Protein AF-A5UU50-F1 (afdb_monomer_lite)

Structure (mmCIF, N/CA/C/O backbone):
data_AF-A5UU50-F1
#
_entry.id   AF-A5UU50-F1
#
loop_
_atom_site.group_PDB
_atom_site.id
_atom_site.type_symbol
_atom_site.label_atom_id
_atom_site.label_alt_id
_atom_site.label_comp_id
_atom_site.label_asym_id
_atom_site.label_entity_id
_atom_site.label_seq_id
_atom_site.pdbx_PDB_ins_code
_atom_site.Cartn_x
_atom_site.Cartn_y
_atom_site.Cartn_z
_atom_site.occupancy
_atom_site.B_iso_or_equiv
_atom_site.auth_seq_id
_atom_site.auth_comp_id
_atom_site.auth_asym_id
_atom_site.auth_atom_id
_atom_site.pdbx_PDB_model_num
ATOM 1 N N . MET A 1 1 ? -4.226 19.610 -9.002 1.00 47.69 1 MET A N 1
ATOM 2 C CA . MET A 1 1 ? -4.599 18.577 -8.006 1.00 47.69 1 MET A CA 1
ATOM 3 C C . MET A 1 1 ? -3.386 17.763 -7.522 1.00 47.69 1 MET A C 1
ATOM 5 O O . MET A 1 1 ? -3.369 16.549 -7.645 1.00 47.69 1 MET A O 1
ATOM 9 N N . THR A 1 2 ? -2.372 18.403 -6.927 1.00 53.00 2 THR A N 1
ATOM 10 C CA . THR A 1 2 ? -1.219 17.713 -6.297 1.00 53.00 2 THR A CA 1
ATOM 11 C C . THR A 1 2 ? -0.749 18.487 -5.065 1.00 53.00 2 THR A C 1
ATOM 13 O O . THR A 1 2 ? 0.390 18.931 -4.997 1.00 53.00 2 THR A O 1
ATOM 16 N N . SER A 1 3 ? -1.652 18.696 -4.104 1.00 73.50 3 SER A N 1
ATOM 17 C CA . SER A 1 3 ? -1.297 19.278 -2.800 1.00 73.50 3 SER A CA 1
ATOM 18 C C . SER A 1 3 ? -0.985 18.212 -1.746 1.00 73.50 3 SER A C 1
ATOM 20 O O . SER A 1 3 ? -0.607 18.557 -0.632 1.00 73.50 3 SER A O 1
ATOM 22 N N . ASN A 1 4 ? -1.161 16.922 -2.062 1.00 89.38 4 ASN A N 1
ATOM 23 C CA . ASN A 1 4 ? -0.906 15.857 -1.101 1.00 89.38 4 ASN A CA 1
ATOM 24 C C . ASN A 1 4 ? 0.617 15.618 -0.977 1.00 89.38 4 ASN A C 1
ATOM 26 O O . ASN A 1 4 ? 1.258 15.295 -1.990 1.00 89.38 4 ASN A O 1
ATOM 30 N N . PRO A 1 5 ? 1.210 15.769 0.224 1.00 92.75 5 PRO A N 1
ATOM 31 C CA . PRO A 1 5 ? 2.653 15.630 0.413 1.00 92.75 5 PRO A CA 1
ATOM 32 C C . PRO A 1 5 ? 3.184 14.238 0.054 1.00 92.75 5 PRO A C 1
ATOM 34 O O . PRO A 1 5 ? 4.246 14.144 -0.564 1.00 92.75 5 PRO A O 1
ATOM 37 N N . LEU A 1 6 ? 2.425 13.170 0.333 1.00 94.62 6 LEU A N 1
ATOM 38 C CA . LEU A 1 6 ? 2.819 11.807 -0.033 1.00 94.62 6 LEU A CA 1
ATOM 39 C C . LEU A 1 6 ? 2.882 11.638 -1.553 1.00 94.62 6 LEU A C 1
ATOM 41 O O . LEU A 1 6 ? 3.807 11.024 -2.074 1.00 94.62 6 LEU A O 1
ATOM 45 N N . PHE A 1 7 ? 1.926 12.204 -2.288 1.00 93.88 7 PHE A N 1
ATOM 46 C CA . PHE A 1 7 ? 1.870 12.047 -3.745 1.00 93.88 7 PHE A CA 1
ATOM 47 C C . PHE A 1 7 ? 3.082 12.724 -4.391 1.00 93.88 7 PHE A C 1
ATOM 49 O O . PHE A 1 7 ? 3.700 12.182 -5.307 1.00 93.88 7 PHE A O 1
ATOM 56 N N . SER A 1 8 ? 3.464 13.891 -3.864 1.00 93.44 8 SER A N 1
ATOM 57 C CA . SER A 1 8 ? 4.684 14.592 -4.270 1.00 93.44 8 SER A CA 1
ATOM 58 C C . SER A 1 8 ? 5.943 13.799 -3.918 1.00 93.44 8 SER A C 1
ATOM 60 O O . SER A 1 8 ? 6.880 13.752 -4.714 1.00 93.44 8 SER A O 1
ATOM 62 N N . HIS A 1 9 ? 5.965 13.161 -2.748 1.00 94.56 9 HIS A N 1
ATOM 63 C CA . HIS A 1 9 ? 7.065 12.312 -2.300 1.00 94.56 9 HIS A CA 1
ATOM 64 C C . HIS A 1 9 ? 7.249 11.081 -3.196 1.00 94.56 9 HIS A C 1
ATOM 66 O O . HIS A 1 9 ? 8.340 10.864 -3.722 1.00 94.56 9 HIS A O 1
ATOM 72 N N . VAL A 1 10 ? 6.171 10.339 -3.468 1.00 94.56 10 VAL A N 1
ATOM 73 C CA . VAL A 1 10 ? 6.174 9.170 -4.363 1.00 94.56 10 VAL A CA 1
ATOM 74 C C . VAL A 1 10 ? 6.606 9.566 -5.770 1.00 94.56 10 VAL A C 1
ATOM 76 O O . VAL A 1 10 ? 7.495 8.932 -6.330 1.00 94.56 10 VAL A O 1
ATOM 79 N N . LYS A 1 11 ? 6.073 10.667 -6.316 1.00 92.06 11 LYS A N 1
ATOM 80 C CA . LYS A 1 11 ? 6.468 11.164 -7.643 1.00 92.06 11 LYS A CA 1
ATOM 81 C C . LYS A 1 11 ? 7.962 11.500 -7.735 1.00 92.06 11 LYS A C 1
ATOM 83 O O . LYS A 1 11 ? 8.546 11.363 -8.804 1.00 92.06 11 LYS A O 1
ATOM 88 N N . LYS A 1 12 ? 8.575 11.966 -6.642 1.00 91.88 12 LYS A N 1
ATOM 89 C CA . LYS A 1 12 ? 9.998 12.334 -6.607 1.00 91.88 12 LYS A CA 1
ATOM 90 C C . LYS A 1 12 ? 10.925 11.142 -6.372 1.00 91.88 12 LYS A C 1
ATOM 92 O O . LYS A 1 12 ? 12.025 11.146 -6.909 1.00 91.88 12 LYS A O 1
ATOM 97 N N . ARG A 1 13 ? 10.525 10.171 -5.542 1.00 93.75 13 ARG A N 1
ATOM 98 C CA . ARG A 1 13 ? 11.431 9.118 -5.035 1.00 93.75 13 ARG A CA 1
ATOM 99 C C . ARG A 1 13 ? 11.112 7.705 -5.504 1.00 93.75 13 ARG A C 1
ATOM 101 O O . ARG A 1 13 ? 11.991 6.856 -5.485 1.00 93.75 13 ARG A O 1
ATOM 108 N N . HIS A 1 14 ? 9.882 7.454 -5.933 1.00 94.12 14 HIS A N 1
ATOM 109 C CA . HIS A 1 14 ? 9.386 6.118 -6.263 1.00 94.12 14 HIS A CA 1
ATOM 110 C C . HIS A 1 14 ? 8.892 6.049 -7.698 1.00 94.12 14 HIS A C 1
ATOM 112 O O . HIS A 1 14 ? 7.826 5.503 -7.972 1.00 94.12 14 HIS A O 1
ATOM 118 N N . VAL A 1 15 ? 9.683 6.604 -8.614 1.00 91.31 15 VAL A N 1
ATOM 119 C CA . VAL A 1 15 ? 9.427 6.561 -10.051 1.00 91.31 15 VAL A CA 1
ATOM 120 C C . VAL A 1 15 ? 10.634 5.964 -10.757 1.00 91.31 15 VAL A C 1
ATOM 122 O O . VAL A 1 15 ? 11.767 6.375 -10.525 1.00 91.31 15 VAL A O 1
ATOM 125 N N . VAL A 1 16 ? 10.371 5.013 -11.644 1.00 91.19 16 VAL A N 1
ATOM 126 C CA . VAL A 1 16 ? 11.341 4.427 -12.566 1.00 91.19 16 VAL A CA 1
ATOM 127 C C . VAL A 1 16 ? 10.902 4.731 -13.995 1.00 91.19 16 VAL A C 1
ATOM 129 O O . VAL A 1 16 ? 9.708 4.774 -14.289 1.00 91.19 16 VAL A O 1
ATOM 132 N N . ARG A 1 17 ? 11.858 4.982 -14.892 1.00 89.81 17 ARG A N 1
ATOM 133 C CA . ARG A 1 17 ? 11.564 5.070 -16.324 1.00 89.81 17 ARG A CA 1
ATOM 134 C C . ARG A 1 17 ? 11.465 3.662 -16.889 1.00 89.81 17 ARG A C 1
ATOM 136 O O . ARG A 1 17 ? 12.389 2.874 -16.723 1.00 89.81 17 ARG A O 1
ATOM 143 N N . GLN A 1 18 ? 10.332 3.360 -17.505 1.00 85.75 18 GLN A N 1
ATOM 144 C CA . GLN A 1 18 ? 10.105 2.110 -18.211 1.00 85.75 18 GLN A CA 1
ATOM 145 C C . GLN A 1 18 ? 9.894 2.409 -19.683 1.00 85.75 18 GLN A C 1
ATOM 147 O O . GLN A 1 18 ? 9.102 3.287 -20.033 1.00 85.75 18 GLN A O 1
ATOM 152 N N . ASP A 1 19 ? 10.588 1.664 -20.532 1.00 89.25 19 ASP A N 1
ATOM 153 C CA . ASP A 1 19 ? 10.361 1.723 -21.965 1.00 89.25 19 ASP A CA 1
ATOM 154 C C . ASP A 1 19 ? 9.030 1.045 -22.282 1.00 89.25 19 ASP A C 1
ATOM 156 O O . ASP A 1 19 ? 8.766 -0.095 -21.895 1.00 89.25 19 ASP A O 1
ATOM 160 N N . PHE A 1 20 ? 8.163 1.788 -22.954 1.00 85.38 20 PHE A N 1
ATOM 161 C CA . PHE A 1 20 ? 6.858 1.341 -23.396 1.00 85.38 20 PHE A CA 1
ATOM 162 C C . PHE A 1 20 ? 6.680 1.744 -24.857 1.00 85.38 20 PHE A C 1
ATOM 164 O O . PHE A 1 20 ? 6.482 2.920 -25.179 1.00 85.38 20 PHE A O 1
ATOM 171 N N . PHE A 1 21 ? 6.779 0.753 -25.746 1.00 87.38 21 PHE A N 1
ATOM 172 C CA . PHE A 1 21 ? 6.938 0.966 -27.186 1.00 87.38 21 PHE A CA 1
ATOM 173 C C . PHE A 1 21 ? 8.105 1.929 -27.467 1.00 87.38 21 PHE A C 1
ATOM 175 O O . PHE A 1 21 ? 9.216 1.713 -26.998 1.00 87.38 21 PHE A O 1
ATOM 182 N N . GLU A 1 22 ? 7.857 3.009 -28.202 1.00 89.31 22 GLU A N 1
ATOM 183 C CA . GLU A 1 22 ? 8.861 3.996 -28.606 1.00 89.31 22 GLU A CA 1
ATOM 184 C C . GLU A 1 22 ? 9.071 5.100 -27.553 1.00 89.31 22 GLU A C 1
ATOM 186 O O . GLU A 1 22 ? 9.684 6.130 -27.837 1.00 89.31 22 GLU A O 1
ATOM 191 N N . ARG A 1 23 ? 8.507 4.955 -26.343 1.00 86.25 23 ARG A N 1
ATOM 192 C CA . ARG A 1 23 ? 8.519 6.009 -25.319 1.00 86.25 23 ARG A CA 1
ATOM 193 C C . ARG A 1 23 ? 8.930 5.476 -23.955 1.00 86.25 23 ARG A C 1
ATOM 195 O O . ARG A 1 23 ? 8.322 4.556 -23.427 1.00 86.25 23 ARG A O 1
ATOM 202 N N . SER A 1 24 ? 9.883 6.151 -23.320 1.00 86.75 24 SER A N 1
ATOM 203 C CA 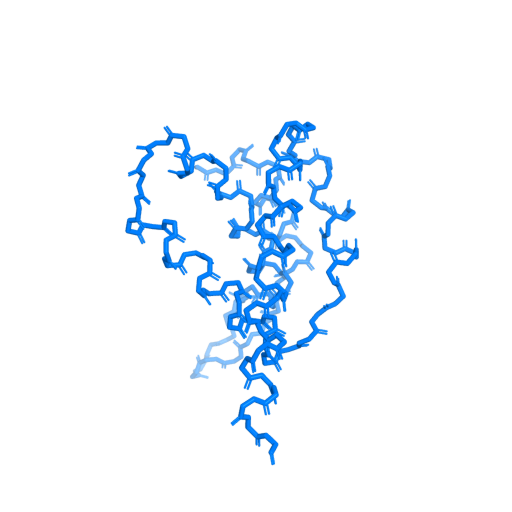. SER A 1 24 ? 10.160 5.961 -21.895 1.00 86.75 24 SER A CA 1
ATOM 204 C C . SER A 1 24 ? 9.104 6.699 -21.063 1.00 86.75 24 SER A C 1
ATOM 206 O O . SER A 1 24 ? 9.100 7.935 -21.015 1.00 86.75 24 SER A O 1
ATOM 208 N N . ILE A 1 25 ? 8.257 5.959 -20.348 1.00 89.69 25 ILE A N 1
ATOM 209 C CA . ILE A 1 25 ? 7.235 6.506 -19.450 1.00 89.69 25 ILE A CA 1
ATOM 210 C C . ILE A 1 25 ? 7.676 6.420 -17.978 1.00 89.69 25 ILE A C 1
ATOM 212 O O . ILE A 1 25 ? 8.266 5.423 -17.558 1.00 89.69 25 ILE A O 1
ATOM 216 N N . PRO A 1 26 ? 7.417 7.456 -17.157 1.00 86.69 26 PRO A N 1
ATOM 217 C CA . PRO A 1 26 ? 7.603 7.354 -15.716 1.00 86.69 26 PRO A CA 1
ATOM 218 C C . PRO A 1 26 ? 6.531 6.435 -15.119 1.00 86.69 26 PRO A C 1
ATOM 220 O O . PRO A 1 26 ? 5.337 6.684 -15.278 1.00 86.69 26 PRO A O 1
ATOM 223 N N . SER A 1 27 ? 6.961 5.408 -14.397 1.00 86.8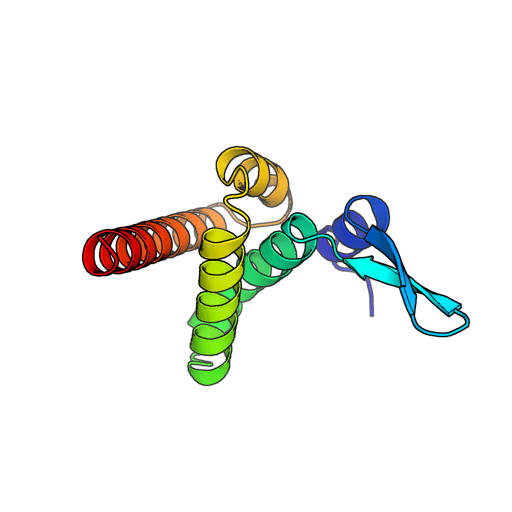8 27 SER A N 1
ATOM 224 C CA . SER A 1 27 ? 6.100 4.431 -13.732 1.00 86.88 27 SER A CA 1
ATOM 225 C C . SER A 1 27 ? 6.431 4.363 -12.246 1.00 86.88 27 SER A C 1
ATOM 227 O O . SER A 1 27 ? 7.588 4.525 -11.853 1.00 86.88 27 SER A O 1
ATOM 229 N N . ALA A 1 28 ? 5.423 4.161 -11.399 1.00 89.38 28 ALA A N 1
ATOM 230 C CA . ALA A 1 28 ? 5.648 4.031 -9.965 1.00 89.38 28 ALA A CA 1
ATOM 231 C C . ALA A 1 28 ? 6.362 2.708 -9.653 1.00 89.38 28 ALA A C 1
ATOM 233 O O . ALA A 1 28 ? 6.038 1.665 -10.218 1.00 89.38 28 ALA A O 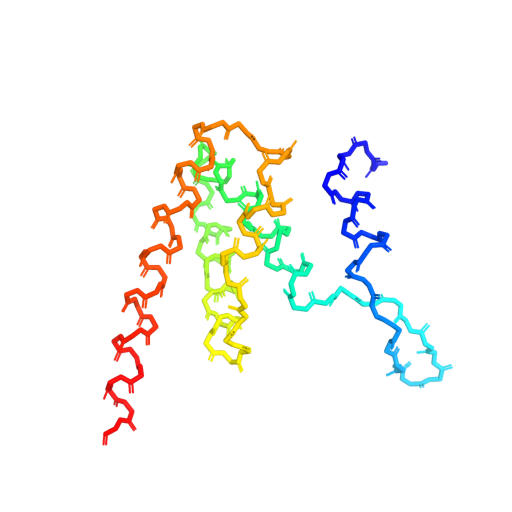1
ATOM 234 N N . THR A 1 29 ? 7.310 2.731 -8.718 1.00 95.50 29 THR A N 1
ATOM 235 C CA . THR A 1 29 ? 7.918 1.493 -8.211 1.00 95.50 29 THR A CA 1
ATOM 236 C C . THR A 1 29 ? 6.894 0.681 -7.413 1.00 95.50 29 THR A C 1
ATOM 238 O O . THR A 1 29 ? 5.903 1.224 -6.921 1.00 95.50 29 THR A O 1
ATOM 241 N N . VAL A 1 30 ? 7.158 -0.614 -7.199 1.00 96.06 30 VAL A N 1
ATOM 242 C CA . VAL A 1 30 ? 6.336 -1.472 -6.318 1.00 96.06 30 VAL A CA 1
ATOM 243 C C . VAL A 1 30 ? 6.141 -0.825 -4.944 1.00 96.06 30 VAL A C 1
ATOM 245 O O . VAL A 1 30 ? 5.021 -0.745 -4.446 1.00 96.06 30 VAL A O 1
ATOM 248 N N . ARG A 1 31 ? 7.219 -0.291 -4.354 1.00 96.88 31 ARG A N 1
ATOM 249 C CA . ARG A 1 31 ? 7.155 0.448 -3.088 1.00 96.88 31 ARG A CA 1
ATOM 250 C C . ARG A 1 31 ? 6.247 1.678 -3.194 1.00 96.88 31 ARG A C 1
ATOM 252 O O . ARG A 1 31 ? 5.411 1.877 -2.317 1.00 96.88 31 ARG A O 1
ATOM 259 N N . GLY A 1 32 ? 6.380 2.474 -4.257 1.00 96.81 32 GLY A N 1
ATOM 260 C CA . GLY A 1 32 ? 5.522 3.635 -4.502 1.00 96.81 32 GLY A CA 1
ATOM 261 C C . GLY A 1 32 ? 4.041 3.275 -4.598 1.00 96.81 32 GLY A C 1
ATOM 262 O O . GLY A 1 32 ? 3.206 3.941 -3.991 1.00 96.81 32 GLY A O 1
ATOM 263 N N . LEU A 1 33 ? 3.712 2.190 -5.304 1.00 97.19 33 LEU A N 1
ATOM 264 C CA . LEU A 1 33 ? 2.339 1.691 -5.417 1.00 97.19 33 LEU A CA 1
ATOM 265 C C . LEU A 1 33 ? 1.774 1.261 -4.061 1.00 97.19 33 LEU A C 1
ATOM 267 O O . LEU A 1 33 ? 0.638 1.608 -3.741 1.00 97.19 33 LEU A O 1
ATOM 271 N N . ILE A 1 34 ? 2.563 0.553 -3.248 1.00 98.00 34 ILE A N 1
ATOM 272 C CA . ILE A 1 34 ? 2.144 0.146 -1.902 1.00 98.00 34 ILE A CA 1
ATOM 273 C C . ILE A 1 34 ? 1.906 1.375 -1.016 1.00 98.00 34 ILE A C 1
ATOM 275 O O . ILE A 1 34 ? 0.856 1.452 -0.383 1.00 98.00 34 ILE A O 1
ATOM 279 N N . LEU A 1 35 ? 2.814 2.360 -1.012 1.00 98.00 35 LEU A N 1
ATOM 280 C CA . LEU A 1 35 ? 2.653 3.604 -0.243 1.00 98.00 35 LEU A CA 1
ATOM 281 C C . LEU A 1 35 ? 1.330 4.308 -0.570 1.00 98.00 35 LEU A C 1
ATOM 283 O O . LEU A 1 35 ? 0.574 4.660 0.333 1.00 98.00 35 LEU A O 1
ATOM 287 N N . LEU A 1 36 ? 1.028 4.478 -1.861 1.00 97.31 36 LEU A N 1
ATOM 288 C CA . LEU A 1 36 ? -0.201 5.139 -2.307 1.00 97.31 36 LEU A CA 1
ATOM 289 C C . LEU A 1 36 ? -1.463 4.365 -1.908 1.00 97.31 36 LEU A C 1
ATOM 291 O O . LEU A 1 36 ? -2.465 4.975 -1.535 1.00 97.31 36 LEU A O 1
ATOM 295 N N . 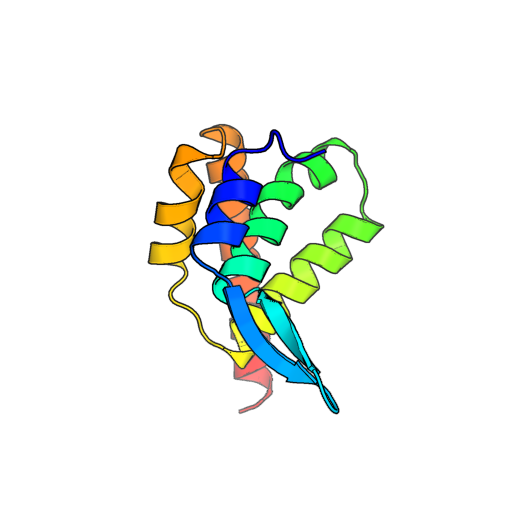LYS A 1 37 ? -1.427 3.030 -1.982 1.00 97.88 37 LYS A N 1
ATOM 296 C CA . LYS A 1 37 ? -2.576 2.187 -1.630 1.00 97.88 37 LYS A CA 1
ATOM 297 C C . LYS A 1 37 ? -2.839 2.185 -0.126 1.00 97.88 37 LYS A C 1
ATOM 299 O O . LYS A 1 37 ? -3.971 2.427 0.282 1.00 97.88 37 LYS A O 1
ATOM 304 N N . LEU A 1 38 ? -1.800 1.992 0.687 1.00 97.94 38 LEU A N 1
ATOM 305 C CA . LEU A 1 38 ? -1.910 2.020 2.149 1.00 97.94 38 LEU A CA 1
ATOM 306 C C . LEU A 1 38 ? -2.410 3.371 2.660 1.00 97.94 38 LEU A C 1
ATOM 308 O O . LEU A 1 38 ? -3.254 3.415 3.546 1.00 97.94 38 LEU A O 1
ATOM 312 N N . TYR A 1 39 ? -1.954 4.466 2.055 1.00 97.44 39 TYR A N 1
ATOM 313 C CA . TYR A 1 39 ? -2.405 5.807 2.411 1.00 97.44 39 TYR A CA 1
ATOM 314 C C . TYR A 1 39 ? -3.912 6.027 2.215 1.00 97.44 39 TYR A C 1
ATOM 316 O O . TYR A 1 39 ? -4.546 6.745 2.984 1.00 97.44 39 TYR A O 1
ATOM 324 N N . ALA A 1 40 ? -4.496 5.424 1.178 1.00 97.00 40 ALA A N 1
ATOM 325 C CA . ALA A 1 40 ? -5.910 5.599 0.861 1.00 97.00 40 ALA A CA 1
ATOM 326 C C . ALA A 1 40 ? -6.834 4.733 1.734 1.00 97.00 40 ALA A C 1
ATOM 328 O O . ALA A 1 40 ? -7.962 5.142 2.018 1.00 97.00 40 ALA A O 1
ATOM 329 N N . LEU A 1 41 ? -6.367 3.553 2.154 1.00 97.69 41 LEU A N 1
ATOM 330 C CA . LEU A 1 41 ? -7.189 2.519 2.789 1.00 97.69 41 LEU A CA 1
ATOM 331 C C . LEU A 1 41 ? -7.988 3.004 4.013 1.00 97.69 41 LEU A C 1
ATOM 333 O O . LEU A 1 41 ? -9.200 2.793 4.014 1.00 97.69 41 LEU A O 1
ATOM 337 N N . PRO A 1 42 ? -7.408 3.712 5.004 1.00 96.50 42 PRO A N 1
ATOM 338 C CA . PRO A 1 42 ? -8.172 4.176 6.166 1.00 96.50 42 PRO A CA 1
ATOM 339 C C . PRO A 1 42 ? -9.363 5.071 5.803 1.00 96.50 42 PRO A C 1
ATOM 341 O O . PRO A 1 42 ? -10.437 4.976 6.396 1.00 96.50 42 PRO A O 1
ATOM 344 N N . SER A 1 43 ? -9.193 5.930 4.793 1.00 95.56 43 SER A N 1
ATOM 345 C CA . SER A 1 43 ? -10.266 6.797 4.305 1.00 95.56 43 SER A CA 1
ATOM 346 C C . SER A 1 43 ? -11.361 5.993 3.602 1.00 95.56 43 SER A C 1
ATOM 348 O O . SER A 1 43 ? -12.540 6.222 3.858 1.00 95.56 43 SER A O 1
ATOM 350 N N . LEU A 1 44 ? -10.983 5.013 2.773 1.00 97.12 44 LEU A N 1
ATOM 351 C CA . LEU A 1 44 ? -11.934 4.128 2.090 1.00 97.12 44 LEU A CA 1
ATOM 352 C C . LEU A 1 44 ? -12.766 3.312 3.088 1.00 97.12 44 LEU A C 1
ATOM 354 O O . LEU A 1 44 ? -13.980 3.202 2.926 1.00 97.12 44 LEU A O 1
ATOM 358 N N . TYR A 1 45 ? -12.133 2.825 4.158 1.00 95.75 45 TYR A N 1
ATOM 359 C CA . TYR A 1 45 ? -12.813 2.152 5.262 1.00 95.75 45 TYR A CA 1
ATOM 360 C C . TYR A 1 45 ? -13.838 3.059 5.951 1.00 95.75 45 TYR A C 1
ATOM 362 O O . TYR A 1 45 ? -14.990 2.664 6.113 1.00 95.75 45 TYR A O 1
ATOM 370 N N . ARG A 1 46 ? -13.463 4.299 6.298 1.00 95.50 46 ARG A N 1
ATOM 371 C CA . ARG A 1 46 ? -14.398 5.271 6.900 1.00 95.50 46 ARG A CA 1
ATOM 372 C C . ARG A 1 46 ? -15.561 5.637 5.983 1.00 95.50 46 ARG A C 1
ATOM 374 O O . ARG A 1 46 ? -16.645 5.935 6.469 1.00 95.50 46 ARG A O 1
ATOM 381 N N . GLN A 1 47 ? -15.329 5.639 4.675 1.00 96.62 47 GLN A N 1
ATOM 382 C CA . GLN A 1 47 ? -16.354 5.917 3.670 1.00 96.62 47 GLN A CA 1
ATOM 383 C C . GLN A 1 47 ? -17.274 4.715 3.407 1.00 96.62 47 GLN A C 1
ATOM 385 O O . GLN A 1 47 ? -18.284 4.878 2.730 1.00 96.62 47 GLN A O 1
ATOM 390 N N . GLY A 1 48 ? -16.939 3.522 3.913 1.00 95.56 48 GLY A N 1
ATOM 391 C CA . GLY A 1 48 ? -17.680 2.297 3.616 1.00 95.56 48 GLY A CA 1
ATOM 392 C C . GLY A 1 48 ? -17.581 1.869 2.146 1.00 95.56 48 GLY A C 1
ATOM 393 O O . GLY A 1 48 ? -18.455 1.156 1.657 1.00 95.56 48 GLY A O 1
ATOM 394 N N . ASP A 1 49 ? -16.541 2.296 1.419 1.00 96.88 49 ASP A N 1
ATOM 395 C CA . ASP A 1 49 ? -16.338 1.937 0.009 1.00 96.88 49 ASP A CA 1
ATOM 396 C C . ASP A 1 49 ? -15.714 0.536 -0.098 1.00 96.88 49 ASP A C 1
ATOM 398 O O . ASP A 1 49 ? -14.534 0.363 -0.413 1.00 96.88 49 ASP A O 1
ATOM 402 N N . PHE A 1 50 ? -16.516 -0.487 0.209 1.00 94.31 50 PHE A N 1
ATOM 403 C CA . PHE A 1 50 ? -16.068 -1.882 0.267 1.00 94.31 50 PHE A CA 1
ATOM 404 C C . PHE A 1 50 ? -15.490 -2.387 -1.057 1.00 94.31 50 PHE A C 1
ATOM 406 O O . PHE A 1 50 ? -14.570 -3.207 -1.055 1.00 94.31 50 PHE A O 1
ATOM 413 N N . VAL A 1 51 ? -15.989 -1.874 -2.187 1.00 97.38 51 VAL A N 1
ATOM 414 C CA . VAL A 1 51 ? -15.469 -2.219 -3.514 1.00 97.38 51 VAL A CA 1
ATOM 415 C C . VAL A 1 51 ? -14.016 -1.770 -3.624 1.00 97.38 51 VAL A C 1
ATOM 417 O O . VAL A 1 51 ? -13.143 -2.575 -3.956 1.00 97.38 51 VAL A O 1
ATOM 420 N N . ARG A 1 52 ? -13.720 -0.504 -3.307 1.00 97.12 52 ARG A N 1
ATOM 421 C CA . ARG A 1 52 ? -12.344 -0.000 -3.389 1.00 97.12 52 ARG A CA 1
ATOM 422 C C . ARG A 1 52 ? -11.445 -0.544 -2.292 1.00 97.12 52 ARG A C 1
ATOM 424 O O . ARG A 1 52 ? -10.277 -0.789 -2.579 1.00 97.12 52 ARG A O 1
ATOM 431 N N . VAL A 1 53 ? -11.963 -0.773 -1.086 1.00 97.94 53 VAL A N 1
ATOM 432 C CA . VAL A 1 53 ? -11.215 -1.452 -0.016 1.00 97.94 53 VAL A CA 1
ATOM 433 C C . VAL A 1 53 ? -10.712 -2.807 -0.511 1.00 97.94 53 VAL A C 1
ATOM 435 O O . VAL A 1 53 ? -9.504 -3.041 -0.512 1.00 97.94 53 VAL A O 1
ATOM 438 N N . GLY A 1 54 ? -11.609 -3.658 -1.023 1.00 97.31 54 GLY A N 1
ATOM 439 C CA . GLY A 1 54 ? -11.246 -4.988 -1.513 1.00 97.31 54 GLY A CA 1
ATOM 440 C C . GLY A 1 54 ? -10.206 -4.948 -2.637 1.00 97.31 54 GLY A C 1
ATOM 441 O O . GLY A 1 54 ? -9.246 -5.719 -2.617 1.00 97.31 54 GLY A O 1
ATOM 442 N N . LEU A 1 55 ? -10.346 -4.011 -3.583 1.00 98.00 55 LEU A N 1
ATOM 443 C CA . LEU A 1 55 ? -9.372 -3.815 -4.663 1.00 98.00 55 LEU A CA 1
ATOM 444 C C . LEU A 1 55 ? -7.995 -3.395 -4.131 1.00 98.00 55 LEU A C 1
ATOM 446 O O . LEU A 1 55 ? -6.975 -3.958 -4.524 1.00 98.00 55 LEU A O 1
ATOM 450 N N . TYR A 1 56 ? -7.950 -2.420 -3.224 1.00 98.25 56 TYR A N 1
ATOM 451 C CA . TYR A 1 56 ? -6.691 -1.883 -2.712 1.00 98.25 56 TYR A CA 1
ATOM 452 C C . TYR A 1 56 ? -5.953 -2.901 -1.848 1.00 98.25 56 TYR A C 1
ATOM 454 O O . TYR A 1 56 ? -4.742 -3.061 -2.001 1.00 98.25 56 TYR A O 1
ATOM 462 N N . GLU A 1 57 ? -6.666 -3.617 -0.982 1.00 98.06 57 GLU A N 1
ATOM 463 C CA . GLU A 1 57 ? -6.080 -4.684 -0.177 1.00 98.06 57 GLU A CA 1
ATOM 464 C C . GLU A 1 57 ? -5.547 -5.827 -1.026 1.00 98.06 57 GLU A C 1
ATOM 466 O O . GLU A 1 57 ? -4.431 -6.293 -0.796 1.00 98.06 57 GLU A O 1
ATOM 471 N N . ASN A 1 58 ? -6.320 -6.271 -2.020 1.00 97.69 58 ASN A N 1
ATOM 472 C CA . ASN A 1 58 ? -5.887 -7.345 -2.900 1.00 97.69 58 ASN A CA 1
ATOM 473 C C . ASN A 1 58 ? -4.649 -6.944 -3.710 1.00 97.69 58 ASN A C 1
ATOM 475 O O . ASN A 1 58 ? -3.722 -7.741 -3.857 1.00 97.69 58 ASN A O 1
ATOM 479 N N . ASP A 1 59 ? -4.591 -5.701 -4.181 1.00 97.69 59 ASP A N 1
ATOM 480 C CA . ASP A 1 59 ? -3.419 -5.196 -4.887 1.00 97.69 59 ASP A CA 1
ATOM 481 C C . ASP A 1 59 ? -2.188 -5.136 -3.975 1.00 97.69 59 ASP A C 1
ATOM 483 O O . ASP A 1 59 ? -1.108 -5.571 -4.372 1.00 97.69 59 ASP A O 1
ATOM 487 N N . VAL A 1 60 ? -2.327 -4.645 -2.737 1.00 98.19 60 VAL A N 1
ATOM 488 C CA . VAL A 1 60 ? -1.221 -4.645 -1.763 1.00 98.19 60 VAL A CA 1
ATOM 489 C C . VAL A 1 60 ? -0.775 -6.075 -1.463 1.00 98.19 60 VAL A C 1
ATOM 491 O O . VAL A 1 60 ? 0.423 -6.355 -1.497 1.00 98.19 60 VAL A O 1
ATOM 494 N N . ALA A 1 61 ? -1.714 -6.997 -1.240 1.00 97.81 61 ALA A N 1
ATOM 495 C CA . ALA A 1 61 ? -1.408 -8.401 -0.994 1.00 97.81 61 ALA A CA 1
ATOM 496 C C . ALA A 1 61 ? -0.670 -9.044 -2.174 1.00 97.81 61 ALA A C 1
ATOM 498 O O . ALA A 1 61 ? 0.316 -9.750 -1.974 1.00 97.81 61 ALA A O 1
ATOM 499 N N . THR A 1 62 ? -1.108 -8.757 -3.399 1.00 97.19 62 THR A N 1
ATOM 500 C CA . THR A 1 62 ? -0.482 -9.228 -4.639 1.00 97.19 62 THR A CA 1
ATOM 501 C C . THR A 1 62 ? 0.952 -8.716 -4.744 1.00 97.19 62 THR A C 1
ATOM 503 O O . THR A 1 62 ? 1.881 -9.504 -4.928 1.00 97.19 62 THR A O 1
ATOM 506 N N . LEU A 1 63 ? 1.166 -7.412 -4.542 1.00 97.44 63 LEU A N 1
ATOM 507 C CA . LEU A 1 63 ? 2.502 -6.816 -4.579 1.00 97.44 63 LEU A CA 1
ATOM 508 C C . LEU A 1 63 ? 3.412 -7.393 -3.483 1.00 97.44 63 LEU A C 1
ATOM 510 O O . LEU A 1 63 ? 4.575 -7.700 -3.743 1.00 97.44 63 LEU A O 1
ATOM 514 N N . MET A 1 64 ? 2.885 -7.602 -2.274 1.00 97.00 64 MET A N 1
ATOM 515 C CA . MET A 1 64 ? 3.616 -8.245 -1.180 1.00 97.00 64 MET A CA 1
ATOM 516 C C . MET A 1 64 ? 3.969 -9.702 -1.492 1.00 97.00 64 MET A C 1
ATOM 518 O O . MET A 1 64 ? 5.080 -10.145 -1.195 1.00 97.00 64 MET A O 1
ATOM 522 N N . PHE A 1 65 ? 3.038 -10.447 -2.090 1.00 95.94 65 PHE A N 1
ATOM 523 C CA . PHE A 1 65 ? 3.212 -11.856 -2.414 1.00 95.94 65 PHE A CA 1
ATOM 524 C C . PHE A 1 65 ? 4.329 -12.064 -3.440 1.00 95.94 65 PHE A C 1
ATOM 526 O O . PHE A 1 65 ? 5.213 -12.890 -3.195 1.00 95.94 65 PHE A O 1
ATOM 533 N N . TYR A 1 66 ? 4.299 -11.304 -4.542 1.00 96.06 66 TYR A N 1
ATOM 534 C CA . TYR A 1 66 ? 5.215 -11.469 -5.675 1.00 96.06 66 TYR A CA 1
ATOM 535 C C . TYR A 1 66 ? 6.568 -10.779 -5.497 1.00 96.06 66 TYR A C 1
ATOM 537 O O . TYR A 1 66 ? 7.561 -11.270 -6.025 1.00 96.06 66 TYR A O 1
ATOM 545 N N . HIS A 1 67 ? 6.633 -9.663 -4.764 1.00 95.44 67 HIS A N 1
ATOM 546 C CA . HIS A 1 67 ? 7.866 -8.873 -4.659 1.00 95.44 67 HIS A CA 1
ATOM 547 C C . HIS A 1 67 ? 8.527 -8.907 -3.279 1.00 95.44 67 HIS A C 1
ATOM 549 O O . HIS A 1 67 ? 9.636 -8.400 -3.150 1.00 95.44 67 HIS A O 1
ATOM 55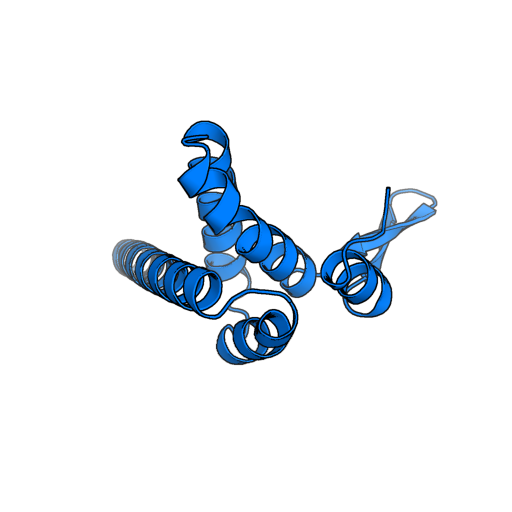5 N N . ALA A 1 68 ? 7.866 -9.468 -2.256 1.00 93.56 68 ALA A N 1
ATOM 556 C CA . ALA A 1 68 ? 8.371 -9.561 -0.880 1.00 93.56 68 ALA A CA 1
ATOM 557 C C . ALA A 1 68 ? 9.097 -8.283 -0.380 1.00 93.56 68 ALA A C 1
ATOM 559 O O . ALA A 1 68 ? 10.229 -8.359 0.101 1.00 93.56 68 ALA A O 1
ATOM 560 N N . PRO A 1 69 ? 8.482 -7.091 -0.507 1.00 95.44 69 PRO A N 1
ATOM 561 C CA . PRO A 1 69 ? 9.142 -5.832 -0.188 1.00 95.44 69 PRO A CA 1
ATOM 562 C C . PRO A 1 69 ? 9.412 -5.698 1.318 1.00 95.44 69 PRO A C 1
ATOM 564 O O . PRO A 1 69 ? 8.685 -6.252 2.148 1.00 95.44 69 PRO A O 1
ATOM 567 N N . ASN A 1 70 ? 10.410 -4.887 1.689 1.00 96.00 70 ASN A N 1
ATOM 568 C CA . ASN A 1 70 ? 10.659 -4.546 3.092 1.00 96.00 70 ASN A CA 1
ATOM 569 C C . ASN A 1 70 ? 9.534 -3.647 3.639 1.00 96.00 70 ASN A C 1
ATOM 571 O O . ASN A 1 70 ? 9.572 -2.422 3.506 1.00 96.00 70 ASN A O 1
ATOM 575 N N . MET A 1 71 ? 8.526 -4.267 4.255 1.00 96.06 71 MET A N 1
ATOM 576 C CA . MET A 1 71 ? 7.358 -3.565 4.793 1.00 96.06 71 MET A CA 1
ATOM 577 C C . MET A 1 71 ? 7.687 -2.650 5.974 1.00 96.06 71 MET A C 1
ATOM 579 O O . MET A 1 71 ? 6.992 -1.657 6.162 1.00 96.06 71 MET A O 1
ATOM 583 N N . SER A 1 72 ? 8.734 -2.944 6.748 1.00 96.06 72 SER A N 1
ATOM 584 C CA . SER A 1 72 ? 9.140 -2.097 7.875 1.00 96.06 72 SER A CA 1
ATOM 585 C C . SER A 1 72 ? 9.633 -0.735 7.388 1.00 96.06 72 SER A C 1
ATOM 587 O O . SER A 1 72 ? 9.250 0.296 7.932 1.00 96.06 72 SER A O 1
ATOM 589 N N . GLU A 1 73 ? 10.416 -0.718 6.308 1.00 96.50 73 GLU A N 1
ATOM 590 C CA . GLU A 1 73 ? 10.860 0.529 5.680 1.00 96.50 73 GLU A CA 1
ATOM 591 C C . GLU A 1 73 ? 9.705 1.289 5.013 1.00 96.50 73 GLU A C 1
ATOM 593 O O . GLU A 1 73 ? 9.652 2.512 5.100 1.00 96.50 73 GLU A O 1
ATOM 598 N N . ILE A 1 74 ? 8.758 0.582 4.383 1.00 97.44 74 ILE A N 1
ATOM 599 C CA . ILE A 1 74 ? 7.562 1.206 3.788 1.00 97.44 74 ILE A CA 1
ATOM 600 C C . ILE A 1 74 ? 6.719 1.898 4.862 1.00 97.44 74 ILE A C 1
ATOM 602 O O . ILE A 1 74 ? 6.286 3.030 4.667 1.00 97.44 74 ILE A O 1
ATOM 606 N N . LEU A 1 75 ? 6.502 1.233 5.999 1.00 97.31 75 LEU A N 1
ATOM 607 C CA . LEU A 1 75 ? 5.768 1.798 7.128 1.00 97.31 75 LEU A CA 1
ATOM 608 C C . LEU A 1 75 ? 6.477 3.023 7.706 1.00 97.31 75 LEU A C 1
ATOM 610 O O . LEU A 1 75 ? 5.839 4.057 7.887 1.00 97.31 75 LEU A O 1
ATOM 614 N N . ALA A 1 76 ? 7.792 2.936 7.925 1.00 97.06 76 ALA A N 1
ATOM 615 C CA . ALA A 1 76 ? 8.590 4.063 8.407 1.00 97.06 76 ALA A CA 1
ATOM 616 C C . ALA A 1 76 ? 8.511 5.272 7.460 1.00 97.06 76 ALA A C 1
ATOM 618 O O . ALA A 1 76 ? 8.404 6.413 7.907 1.00 97.06 76 ALA A O 1
ATOM 619 N N . GLU A 1 77 ? 8.520 5.016 6.153 1.00 97.31 77 GLU A N 1
ATOM 620 C CA . GLU A 1 77 ? 8.399 6.041 5.121 1.00 97.31 77 GLU A CA 1
ATOM 621 C C . GLU A 1 77 ? 6.993 6.657 5.042 1.00 97.31 77 GLU A C 1
ATOM 623 O O . GLU A 1 77 ? 6.858 7.820 4.665 1.00 97.31 77 GLU A O 1
ATOM 628 N N . LEU A 1 78 ? 5.951 5.914 5.422 1.00 96.94 78 LEU A N 1
ATOM 629 C CA . LEU A 1 78 ? 4.568 6.392 5.432 1.00 96.94 78 LEU A CA 1
ATOM 630 C C . LEU A 1 78 ? 4.235 7.242 6.670 1.00 96.94 78 LEU A C 1
ATOM 632 O O . LEU A 1 78 ? 3.391 8.132 6.578 1.00 96.94 78 LEU A O 1
ATOM 636 N N . THR A 1 79 ? 4.922 7.014 7.797 1.00 97.06 79 THR A N 1
ATOM 637 C CA . THR A 1 79 ? 4.722 7.699 9.090 1.00 97.06 79 THR A CA 1
ATOM 638 C C . THR A 1 79 ? 4.508 9.210 9.014 1.00 97.06 79 THR A C 1
ATOM 640 O O . THR A 1 79 ? 3.523 9.674 9.583 1.00 97.06 79 THR A O 1
ATOM 643 N N . PRO A 1 80 ? 5.342 10.011 8.322 1.00 96.75 80 PRO A N 1
ATOM 644 C CA . PRO A 1 80 ? 5.172 11.465 8.321 1.00 96.75 80 PRO A CA 1
ATOM 645 C C . PRO A 1 80 ? 3.940 11.952 7.540 1.00 96.75 80 PRO A C 1
ATOM 647 O O . PRO A 1 80 ? 3.655 13.148 7.547 1.00 96.75 80 PRO A O 1
ATOM 650 N N . PHE A 1 81 ? 3.225 11.067 6.838 1.00 96.25 81 PHE A N 1
ATOM 651 C CA . PHE A 1 81 ? 2.115 11.438 5.961 1.00 96.25 81 PHE A CA 1
ATOM 652 C C . PHE A 1 81 ? 0.736 11.091 6.522 1.00 96.25 81 PHE A C 1
ATOM 654 O O . PHE A 1 81 ? -0.258 11.584 5.990 1.00 96.25 81 PHE A O 1
ATOM 661 N N . VAL A 1 82 ? 0.655 10.264 7.564 1.00 95.62 82 VAL A N 1
ATOM 662 C CA . VAL A 1 82 ? -0.610 9.761 8.121 1.00 95.62 82 VAL A CA 1
ATOM 663 C C . VAL A 1 82 ? -0.745 10.111 9.599 1.00 95.62 82 VAL A C 1
ATOM 665 O O . VAL A 1 82 ? 0.244 10.332 10.295 1.00 95.62 82 VAL A O 1
ATOM 668 N N . SER A 1 83 ? -1.984 10.159 10.090 1.00 96.31 83 SER A N 1
ATOM 669 C CA . SER A 1 83 ? -2.233 10.298 11.526 1.00 96.31 83 SER A CA 1
ATOM 670 C C . SER A 1 83 ? -1.805 9.027 12.283 1.00 96.31 83 SER A C 1
ATOM 672 O O . SER A 1 83 ? -1.771 7.947 11.687 1.00 96.31 83 SER A O 1
ATOM 674 N N . PRO A 1 84 ? -1.518 9.098 13.597 1.00 96.94 84 PRO A N 1
ATOM 675 C CA . PRO A 1 84 ? -1.247 7.905 14.404 1.00 96.94 84 PRO A CA 1
ATOM 676 C C . PRO A 1 84 ? -2.386 6.876 14.366 1.00 96.94 84 PRO A C 1
ATOM 678 O O . PRO A 1 84 ? -2.133 5.674 14.337 1.00 96.94 84 PRO A O 1
ATOM 681 N N . GLN A 1 85 ? -3.639 7.342 14.319 1.00 96.31 85 GLN A N 1
ATOM 682 C CA . GLN A 1 85 ? -4.821 6.484 14.219 1.00 96.31 85 GLN A CA 1
ATOM 683 C C . GLN A 1 85 ? -4.863 5.750 12.875 1.00 96.31 85 GLN A C 1
ATOM 685 O O . GLN A 1 85 ? -5.044 4.534 12.842 1.00 96.31 85 GLN A O 1
ATOM 690 N N . ASP A 1 86 ? -4.644 6.471 11.770 1.00 97.00 86 ASP A N 1
ATOM 691 C CA . ASP A 1 86 ? -4.559 5.864 10.438 1.00 97.00 86 ASP A CA 1
ATOM 692 C C . ASP A 1 86 ? -3.373 4.895 10.348 1.00 97.00 86 ASP A C 1
ATOM 694 O O . ASP A 1 86 ? -3.490 3.841 9.729 1.00 97.00 86 ASP A O 1
ATOM 698 N N . MET A 1 87 ? -2.246 5.219 10.992 1.00 97.94 87 MET A N 1
ATOM 699 C CA . MET A 1 87 ? -1.077 4.344 11.024 1.00 97.94 87 MET A CA 1
ATOM 700 C C . MET A 1 87 ? -1.368 3.025 11.744 1.00 97.94 87 MET A C 1
ATOM 702 O O . MET A 1 87 ? -0.983 1.973 11.239 1.00 97.94 87 MET A O 1
ATOM 706 N N . SER A 1 88 ? -2.074 3.062 12.878 1.00 97.31 88 SER A N 1
ATOM 707 C CA . SER A 1 88 ? -2.515 1.843 13.570 1.00 97.31 88 SER A CA 1
ATOM 708 C C . SER A 1 88 ? -3.392 0.985 12.658 1.00 97.31 88 SER A C 1
ATOM 710 O O . SER A 1 88 ? -3.101 -0.189 12.458 1.00 97.31 88 SER A O 1
ATOM 712 N N . ALA A 1 89 ? -4.394 1.590 12.011 1.00 97.19 89 ALA A N 1
ATOM 713 C CA . ALA A 1 89 ? -5.272 0.871 11.088 1.00 97.19 89 ALA A CA 1
ATOM 714 C C . ALA A 1 89 ? -4.493 0.245 9.915 1.00 97.19 89 ALA A C 1
ATOM 716 O O . ALA A 1 89 ? -4.755 -0.885 9.512 1.00 97.19 89 ALA A O 1
ATOM 717 N N . ILE A 1 90 ? -3.496 0.954 9.379 1.00 98.19 90 ILE A N 1
ATOM 718 C CA . ILE A 1 90 ? -2.617 0.434 8.323 1.00 98.19 90 ILE A CA 1
ATOM 719 C C . ILE A 1 90 ? -1.796 -0.767 8.818 1.00 98.19 90 ILE A C 1
ATOM 721 O O . ILE A 1 90 ? -1.620 -1.733 8.073 1.00 98.19 90 ILE A O 1
ATOM 725 N N . GLN A 1 91 ? -1.286 -0.726 10.050 1.00 98.06 91 GLN A N 1
ATOM 726 C CA . GLN A 1 91 ? -0.531 -1.834 10.643 1.00 98.06 91 GLN A CA 1
ATOM 727 C C . GLN A 1 91 ? -1.401 -3.080 10.849 1.00 98.06 91 GLN A C 1
ATOM 729 O O . GLN A 1 91 ? -0.933 -4.191 10.573 1.00 98.06 91 GLN A O 1
ATOM 734 N N . ASP A 1 92 ? -2.657 -2.897 11.256 1.00 97.56 92 ASP A N 1
ATOM 735 C CA . ASP A 1 92 ? -3.632 -3.981 11.398 1.00 97.56 92 ASP A CA 1
ATOM 736 C C . ASP A 1 92 ? -3.920 -4.628 10.038 1.00 97.56 92 ASP A C 1
ATOM 738 O O . ASP A 1 92 ? -3.723 -5.834 9.870 1.00 97.56 92 ASP A O 1
ATOM 742 N N . ILE A 1 93 ? -4.223 -3.815 9.017 1.00 96.81 93 ILE A N 1
ATOM 743 C CA . ILE A 1 93 ? -4.434 -4.294 7.642 1.00 96.81 93 ILE A CA 1
ATOM 744 C C . ILE A 1 93 ? -3.219 -5.093 7.155 1.00 96.81 93 ILE A C 1
ATOM 746 O O . ILE A 1 93 ? -3.357 -6.203 6.647 1.00 96.81 93 ILE A O 1
ATOM 750 N N . ILE A 1 94 ? -1.998 -4.575 7.321 1.00 97.62 94 ILE A N 1
ATOM 751 C CA . ILE A 1 94 ? -0.784 -5.285 6.884 1.00 97.62 94 ILE A CA 1
ATOM 752 C C . ILE A 1 94 ? -0.627 -6.620 7.613 1.00 97.62 94 ILE A C 1
ATOM 754 O O . ILE A 1 94 ? -0.181 -7.596 7.002 1.00 97.62 94 ILE A O 1
ATOM 758 N N . SER A 1 95 ? -0.959 -6.675 8.901 1.00 97.62 95 SER A N 1
ATOM 759 C CA . SER A 1 95 ? -0.901 -7.907 9.687 1.00 97.62 95 SER A CA 1
ATOM 760 C C . SER A 1 95 ? -1.863 -8.957 9.131 1.00 97.62 95 SER A C 1
ATOM 762 O O . SER A 1 95 ? -1.447 -10.095 8.893 1.00 97.62 95 SER A O 1
ATOM 764 N N . ASP A 1 96 ? -3.086 -8.560 8.792 1.00 97.06 96 ASP A N 1
ATOM 765 C CA . ASP A 1 96 ? -4.078 -9.440 8.172 1.00 97.06 96 ASP A CA 1
ATOM 766 C C . ASP A 1 96 ? -3.639 -9.920 6.783 1.00 97.06 96 ASP A C 1
ATOM 768 O O . ASP A 1 96 ? -3.704 -11.117 6.470 1.00 97.06 96 ASP A O 1
ATOM 772 N N . LEU A 1 97 ? -3.104 -9.022 5.948 1.00 96.69 97 LEU A N 1
ATOM 773 C CA . LEU A 1 97 ? -2.580 -9.386 4.627 1.00 96.69 97 LEU A CA 1
ATOM 774 C C . LEU A 1 97 ? -1.398 -10.358 4.737 1.00 96.69 97 LEU A C 1
ATOM 776 O O . LEU A 1 97 ? -1.336 -11.332 3.983 1.00 96.69 97 LEU A O 1
ATOM 780 N N . LYS A 1 98 ? -0.489 -10.160 5.702 1.00 96.50 98 LYS A N 1
ATOM 781 C CA . LYS A 1 98 ? 0.614 -11.097 5.977 1.00 96.50 98 LYS A CA 1
ATOM 782 C C . LYS A 1 98 ? 0.091 -12.483 6.348 1.00 96.50 98 LYS A C 1
ATOM 784 O O . LYS A 1 98 ? 0.603 -13.473 5.825 1.00 96.50 98 LYS A O 1
ATOM 789 N N . GLN A 1 99 ? -0.931 -12.571 7.200 1.00 96.25 99 GLN A N 1
ATOM 790 C CA . GLN A 1 99 ? -1.536 -13.854 7.568 1.00 96.25 99 GLN A CA 1
ATOM 791 C C . GLN A 1 99 ? -2.174 -14.552 6.361 1.00 96.25 99 GLN A C 1
ATOM 793 O O . GLN A 1 99 ? -1.956 -15.749 6.159 1.00 96.25 99 GLN A O 1
ATOM 798 N N . ARG A 1 100 ? -2.922 -13.814 5.530 1.00 95.06 100 ARG A N 1
ATOM 799 C CA . ARG A 1 100 ? -3.531 -14.337 4.293 1.00 95.06 100 ARG A CA 1
ATOM 800 C C . ARG A 1 100 ? -2.471 -14.867 3.325 1.00 95.06 100 ARG A C 1
ATOM 802 O O . ARG A 1 100 ? -2.586 -15.994 2.851 1.00 95.06 100 ARG A O 1
ATOM 809 N N . ILE A 1 101 ? -1.402 -14.104 3.096 1.00 94.31 101 ILE A N 1
ATOM 810 C CA . ILE A 1 101 ? -0.267 -14.508 2.251 1.00 94.31 101 ILE A CA 1
ATOM 811 C C . ILE A 1 101 ? 0.425 -15.759 2.805 1.00 94.31 101 ILE A C 1
ATOM 813 O O . ILE A 1 101 ? 0.745 -16.671 2.046 1.00 94.31 101 ILE A O 1
ATOM 817 N N . ALA A 1 102 ? 0.643 -15.831 4.121 1.00 93.75 102 ALA A N 1
ATOM 818 C CA . ALA A 1 102 ? 1.274 -16.984 4.757 1.00 93.75 102 ALA A CA 1
ATOM 819 C C . ALA A 1 102 ? 0.431 -18.266 4.644 1.00 93.75 102 ALA A C 1
ATOM 821 O O . ALA A 1 102 ? 0.991 -19.356 4.558 1.00 93.75 102 ALA A O 1
ATOM 822 N N . ARG A 1 103 ? -0.906 -18.160 4.636 1.00 92.31 103 ARG A N 1
ATOM 823 C CA . ARG A 1 103 ? -1.802 -19.296 4.345 1.00 92.31 103 ARG A CA 1
ATOM 824 C C . ARG A 1 103 ? -1.638 -19.754 2.894 1.00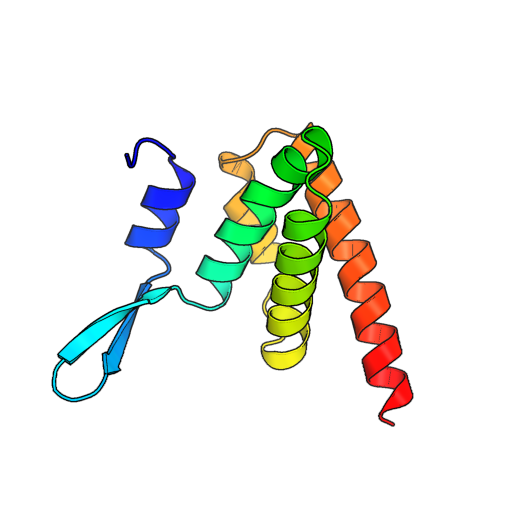 92.31 103 ARG A C 1
ATOM 826 O O . ARG A 1 103 ? -1.254 -20.891 2.670 1.00 92.31 103 ARG A O 1
ATOM 833 N N . LEU A 1 104 ? -1.746 -18.831 1.936 1.00 90.31 104 LEU A N 1
ATOM 834 C CA . LEU A 1 104 ? -1.594 -19.138 0.506 1.00 90.31 104 LEU A CA 1
ATOM 835 C C . LEU A 1 104 ? -0.236 -19.751 0.144 1.00 90.31 104 LEU A C 1
ATOM 837 O O . LEU A 1 104 ? -0.151 -20.576 -0.760 1.00 90.31 104 LEU A O 1
ATOM 841 N N . ARG A 1 105 ? 0.843 -19.331 0.816 1.00 88.31 105 ARG A N 1
ATOM 842 C CA . ARG A 1 105 ? 2.171 -19.924 0.614 1.00 88.31 105 ARG A CA 1
ATOM 843 C C . ARG A 1 105 ? 2.261 -21.348 1.154 1.00 88.31 105 ARG A C 1
ATOM 845 O O . ARG A 1 105 ? 2.949 -22.148 0.538 1.00 88.31 105 ARG A O 1
ATOM 852 N N . ARG A 1 106 ? 1.586 -21.656 2.268 1.00 86.94 106 ARG A N 1
ATOM 853 C CA . ARG A 1 106 ? 1.533 -23.016 2.826 1.00 86.94 106 ARG A CA 1
ATOM 854 C C . ARG A 1 106 ? 0.726 -23.960 1.943 1.00 86.94 106 ARG A C 1
ATOM 856 O O . ARG A 1 106 ? 1.178 -25.067 1.721 1.00 86.94 106 ARG A O 1
ATOM 863 N N . ASP A 1 107 ? -0.386 -23.495 1.381 1.00 80.38 107 ASP A N 1
ATOM 864 C CA . ASP A 1 107 ? -1.260 -24.316 0.528 1.00 80.38 107 ASP A CA 1
ATOM 865 C C . ASP A 1 107 ? -0.655 -24.633 -0.861 1.00 80.38 107 ASP A C 1
ATOM 867 O O . ASP A 1 107 ? -1.246 -25.376 -1.641 1.00 80.38 107 ASP A O 1
ATOM 871 N N . ARG A 1 108 ? 0.503 -24.045 -1.204 1.00 66.69 108 ARG A N 1
ATOM 872 C CA . ARG A 1 108 ? 1.252 -24.305 -2.451 1.00 66.69 108 ARG A CA 1
ATOM 873 C C . ARG A 1 108 ? 2.455 -25.246 -2.276 1.00 66.69 108 ARG A C 1
ATOM 875 O O . ARG A 1 108 ? 3.115 -25.520 -3.278 1.00 66.69 108 ARG A O 1
ATOM 882 N N . VAL A 1 109 ? 2.768 -25.666 -1.046 1.00 52.09 109 VAL A N 1
ATOM 883 C CA . VAL A 1 109 ? 3.828 -26.643 -0.712 1.00 52.09 109 VAL A CA 1
ATOM 884 C C . VAL A 1 109 ? 3.199 -28.019 -0.570 1.00 52.09 109 VAL A C 1
ATOM 886 O O . VAL A 1 109 ? 3.804 -28.977 -1.094 1.00 52.09 109 VAL A O 1
#

Secondary structure (DSSP, 8-state):
----HHHHHHHHHSEEEEEETTEEEEEE-HHHHHHHHHHHHHHHHHHT-HHHHHHHHHHHHHHHHHH---HHHHHHHHGGGS-HHHHHHHHHHHHHHHHHHHHHHHTT-

Foldseek 3Di:
DPPQPLVVVQQVPFWDFDDDPPDTDTDGHLLSLLLVLLLCQVVCVVVVVVVSNVVSLVSNLVSCLVPVDPVVVSLVVNVVRDDPVSSVVSVVSVVVSVVVSVVVVVVVD

Radius of gyration: 14.92 Å; chains: 1; bounding box: 29×46×43 Å

Sequence (109 aa):
MTSNPLFSHVKKRHVVRQDFFERSIPSATVRGLILLKLYALPSLYRQGDFVRVGLYENDVATLMFYHAPNMSEILAELTPFVSPQDMSAIQDIISDLKQRIARLRRDRV

pLDDT: mean 93.15, std 8.65, range [47.69, 98.25]